Protein AF-A0A3B8MAA9-F1 (afdb_monomer)

Sequence (67 aa):
TSDRKTHTHCVVNMRVSAFTFLYRVAHQDADPAEAKALMEEIWTPNGVWEEFVDEILRDHDVDYFSI

Solvent-accessible surface area (backbone atoms only — not comparable to full-atom values): 4117 Å² total; per-residue (Å²): 140,83,89,68,93,77,87,84,78,59,96,80,41,57,72,36,32,52,52,52,29,51,46,33,43,75,74,61,76,41,60,60,50,64,36,47,52,63,23,47,76,75,43,77,68,55,67,76,51,37,56,51,51,36,56,55,32,49,80,66,80,36,59,63,89,81,90

Foldseek 3Di:
DPPDDDDDDDDQCLVVLLVQLLCCVQPVVDDNVVSQVSSVVRNDDDDPSLVVSQVSVVVVVDHPVVD

Radius of gyration: 11.95 Å; Cα contacts (8 Å, |Δi|>4): 52; chains: 1; bounding box: 29×21×36 Å

pLDDT: mean 95.45, std 7.12, range [50.12, 98.25]

Secondary structure (DSSP, 8-state):
----------SSSHHHHHHHHHHHHHHH---HHHHHHHHHTT----THHHHHHHHHHHTTT--GGG-

Mean predicted aligned error: 3.02 Å

Structure (mmCIF, N/CA/C/O backbone):
data_AF-A0A3B8MAA9-F1
#
_entry.id   AF-A0A3B8MAA9-F1
#
loop_
_atom_site.group_PDB
_atom_site.id
_atom_site.type_symbol
_atom_site.label_atom_id
_atom_site.label_alt_id
_atom_site.label_comp_id
_atom_site.label_asym_id
_atom_site.label_entity_id
_atom_site.label_seq_id
_atom_site.pdbx_PDB_ins_code
_atom_site.Cartn_x
_atom_site.Cartn_y
_atom_site.Cartn_z
_atom_site.occupancy
_atom_site.B_iso_or_equiv
_atom_site.auth_seq_id
_atom_site.auth_comp_id
_atom_site.auth_asym_id
_atom_site.auth_atom_id
_atom_site.pdbx_PDB_model_num
ATOM 1 N N . THR A 1 1 ? 1.320 -13.109 22.412 1.00 50.12 1 THR A N 1
ATOM 2 C CA . THR A 1 1 ? 2.772 -12.897 22.205 1.00 50.12 1 THR A CA 1
ATOM 3 C C . THR A 1 1 ? 2.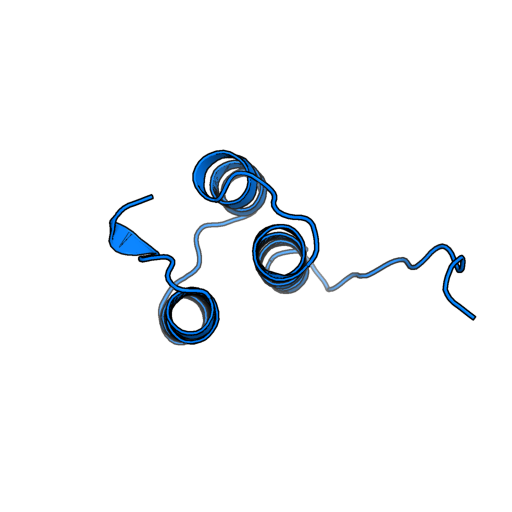953 -11.878 21.090 1.00 50.12 1 THR A C 1
ATOM 5 O O . THR A 1 1 ? 3.280 -12.261 19.976 1.00 50.12 1 THR A O 1
ATOM 8 N N . SER A 1 2 ? 2.684 -10.593 21.357 1.00 66.81 2 SER A N 1
ATOM 9 C CA . SER A 1 2 ? 2.560 -9.574 20.292 1.00 66.81 2 SER A CA 1
ATOM 10 C C . SER A 1 2 ? 3.740 -8.603 20.158 1.00 66.81 2 SER A C 1
ATOM 12 O O . SER A 1 2 ? 3.834 -7.944 19.136 1.00 66.81 2 SER A O 1
ATOM 14 N N . ASP A 1 3 ? 4.694 -8.566 21.097 1.00 82.00 3 ASP A N 1
ATOM 15 C CA . ASP A 1 3 ? 5.800 -7.582 21.080 1.00 82.00 3 ASP A CA 1
ATOM 16 C C . ASP A 1 3 ? 7.150 -8.150 20.615 1.00 82.00 3 ASP A C 1
ATOM 18 O O . ASP A 1 3 ? 8.195 -7.946 21.238 1.00 82.00 3 ASP A O 1
ATOM 22 N N . ARG A 1 4 ? 7.171 -8.896 19.504 1.00 89.06 4 ARG A N 1
ATOM 23 C CA . ARG A 1 4 ? 8.444 -9.305 18.884 1.00 89.06 4 ARG A CA 1
ATOM 24 C C . ARG A 1 4 ? 8.801 -8.377 17.733 1.00 89.06 4 ARG A C 1
ATOM 26 O O . ARG A 1 4 ? 8.080 -8.306 16.740 1.00 89.06 4 ARG A O 1
ATOM 33 N N . LYS A 1 5 ? 9.968 -7.728 17.838 1.00 91.56 5 LYS A N 1
ATOM 34 C CA . LYS A 1 5 ? 10.576 -7.005 16.715 1.00 91.56 5 LYS A CA 1
ATOM 35 C C . LYS A 1 5 ? 10.752 -7.969 15.543 1.00 91.56 5 LYS A C 1
ATOM 37 O O . LYS A 1 5 ? 11.413 -8.996 15.685 1.00 91.56 5 LYS A O 1
ATOM 42 N N . THR A 1 6 ? 10.153 -7.624 14.409 1.00 91.50 6 THR A N 1
ATOM 43 C CA . THR A 1 6 ? 10.147 -8.448 13.198 1.00 91.50 6 THR A CA 1
ATOM 44 C C . THR A 1 6 ? 10.818 -7.677 12.072 1.00 91.50 6 THR A C 1
ATOM 46 O O . THR A 1 6 ? 10.532 -6.499 11.872 1.00 91.50 6 THR A O 1
ATOM 49 N N . HIS A 1 7 ? 11.733 -8.334 11.359 1.00 93.88 7 HIS A N 1
ATOM 50 C CA . HIS A 1 7 ? 12.367 -7.789 10.166 1.00 93.88 7 HIS A CA 1
ATOM 51 C C . HIS A 1 7 ? 11.838 -8.529 8.939 1.00 93.88 7 HIS A C 1
ATOM 53 O O . HIS A 1 7 ? 12.114 -9.714 8.758 1.00 93.88 7 HIS A O 1
ATOM 59 N N . THR A 1 8 ? 11.074 -7.826 8.110 1.00 93.31 8 THR A N 1
ATOM 60 C CA . THR A 1 8 ? 10.571 -8.336 6.832 1.00 93.31 8 THR A CA 1
ATOM 61 C C . THR A 1 8 ? 11.506 -7.854 5.728 1.00 93.31 8 THR A C 1
ATOM 63 O O . THR A 1 8 ? 11.793 -6.662 5.656 1.00 93.31 8 THR A O 1
ATOM 66 N N . HIS A 1 9 ? 12.000 -8.755 4.875 1.00 96.19 9 HIS A N 1
ATOM 67 C CA . HIS A 1 9 ? 12.910 -8.403 3.779 1.00 96.19 9 HIS A CA 1
ATOM 68 C C . HIS A 1 9 ? 12.622 -9.225 2.510 1.00 96.19 9 HIS A C 1
ATOM 70 O O . HIS A 1 9 ? 12.001 -10.287 2.553 1.00 96.19 9 HIS A O 1
ATOM 76 N N . CYS A 1 10 ? 13.082 -8.729 1.362 1.00 96.19 10 CYS A N 1
ATOM 77 C CA . CYS A 1 10 ? 13.258 -9.539 0.156 1.00 96.19 10 CYS A CA 1
ATOM 78 C C . CYS A 1 10 ? 14.612 -9.191 -0.484 1.00 96.19 10 CYS A C 1
ATOM 80 O O . CYS A 1 10 ? 15.518 -8.776 0.231 1.00 96.19 10 CYS A O 1
ATOM 82 N N . VAL A 1 11 ? 14.787 -9.397 -1.793 1.00 97.12 11 VAL A N 1
ATOM 83 C CA . VAL A 1 11 ? 16.077 -9.123 -2.461 1.00 97.12 11 VAL A CA 1
ATOM 84 C C . VAL A 1 11 ? 16.301 -7.619 -2.658 1.00 97.12 11 VAL A C 1
ATOM 86 O O . VAL A 1 11 ? 17.388 -7.125 -2.396 1.00 97.12 11 VAL A O 1
ATOM 89 N N . VAL 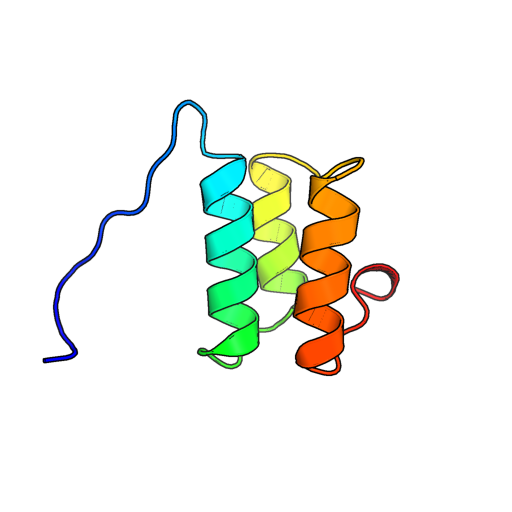A 1 12 ? 15.265 -6.892 -3.091 1.00 96.38 12 VAL A N 1
ATOM 90 C CA . VAL A 1 12 ? 15.330 -5.453 -3.430 1.00 96.38 12 VAL A CA 1
ATOM 91 C C . VAL A 1 12 ? 14.164 -4.655 -2.829 1.00 96.38 12 VAL A C 1
ATOM 93 O O . VAL A 1 12 ? 13.747 -3.638 -3.358 1.00 96.38 12 VAL A O 1
ATOM 96 N N . ASN A 1 13 ? 13.581 -5.153 -1.740 1.00 97.44 13 ASN A N 1
ATOM 97 C CA . ASN A 1 13 ? 12.464 -4.553 -0.993 1.00 97.44 13 ASN A CA 1
ATOM 98 C C . ASN A 1 13 ? 11.149 -4.261 -1.731 1.00 97.44 13 ASN A C 1
ATOM 100 O O . ASN A 1 13 ? 10.187 -3.931 -1.053 1.00 97.44 13 ASN A O 1
ATOM 104 N N . MET A 1 14 ? 11.030 -4.527 -3.033 1.00 97.88 14 MET A N 1
ATOM 105 C CA . MET A 1 14 ? 9.774 -4.351 -3.780 1.00 97.88 14 MET A CA 1
ATOM 106 C C . MET A 1 14 ? 8.578 -5.088 -3.137 1.00 97.88 14 MET A C 1
ATOM 108 O O . MET A 1 14 ? 7.543 -4.514 -2.818 1.00 97.88 14 MET A O 1
ATOM 112 N N . ARG A 1 15 ? 8.740 -6.379 -2.834 1.00 97.94 15 ARG A N 1
ATOM 113 C CA . ARG A 1 15 ? 7.666 -7.180 -2.210 1.00 97.94 15 ARG A CA 1
ATOM 114 C C . ARG A 1 15 ? 7.361 -6.747 -0.780 1.00 97.94 15 ARG A C 1
ATOM 116 O O . ARG A 1 15 ? 6.237 -6.854 -0.312 1.00 97.94 15 ARG A O 1
ATOM 123 N N . VAL A 1 16 ? 8.384 -6.282 -0.073 1.00 97.62 16 VAL A N 1
ATOM 124 C CA . VAL A 1 16 ? 8.247 -5.894 1.330 1.00 97.62 16 VAL A CA 1
ATOM 125 C C . VAL A 1 16 ? 7.585 -4.546 1.469 1.00 97.62 16 VAL A C 1
ATOM 127 O O . VAL A 1 16 ? 6.791 -4.378 2.388 1.00 97.62 16 VAL A O 1
ATOM 130 N N . SER A 1 17 ? 7.878 -3.605 0.576 1.00 98.06 17 SER A N 1
ATOM 131 C CA . SER A 1 17 ? 7.204 -2.317 0.575 1.00 98.06 17 SER A CA 1
ATOM 132 C C . SER A 1 17 ? 5.708 -2.489 0.310 1.00 98.06 17 SER A C 1
ATOM 134 O O . SER A 1 17 ? 4.920 -1.925 1.060 1.00 98.06 17 SER A O 1
ATOM 136 N N . ALA A 1 18 ? 5.321 -3.383 -0.610 1.00 98.25 18 ALA A N 1
ATOM 137 C CA . ALA A 1 18 ? 3.921 -3.758 -0.827 1.00 98.25 18 ALA A CA 1
ATOM 138 C C . ALA A 1 18 ? 3.269 -4.353 0.435 1.00 98.25 18 ALA A C 1
ATOM 140 O O . ALA A 1 18 ? 2.247 -3.857 0.896 1.00 98.25 18 ALA A O 1
ATOM 141 N N . PHE A 1 19 ? 3.883 -5.358 1.071 1.00 98.00 19 PHE A N 1
ATOM 142 C CA . PHE A 1 19 ? 3.319 -5.924 2.306 1.00 98.00 19 PHE A CA 1
ATOM 143 C C . PHE A 1 19 ? 3.288 -4.934 3.477 1.00 98.00 19 PHE A C 1
ATOM 145 O O . PHE A 1 19 ? 2.378 -4.986 4.298 1.00 98.00 19 PHE A O 1
ATOM 152 N N . THR A 1 20 ? 4.266 -4.031 3.568 1.00 97.56 20 THR A N 1
ATOM 153 C CA . THR A 1 20 ? 4.310 -3.003 4.618 1.00 97.56 20 THR A CA 1
ATOM 154 C C . THR A 1 20 ? 3.210 -1.971 4.410 1.00 97.56 20 THR A C 1
ATOM 156 O O . THR A 1 20 ? 2.564 -1.586 5.381 1.00 97.56 20 THR A O 1
ATOM 159 N N . PHE A 1 21 ? 2.975 -1.560 3.162 1.00 98.25 21 PHE A N 1
ATOM 160 C CA . PHE A 1 21 ? 1.860 -0.698 2.788 1.00 98.25 21 PHE A CA 1
ATOM 161 C 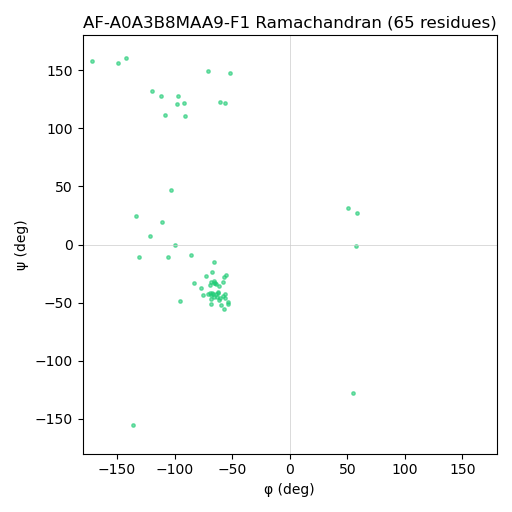C . PHE A 1 21 ? 0.523 -1.328 3.192 1.00 98.25 21 PHE A C 1
ATOM 163 O O . PHE A 1 21 ? -0.202 -0.747 3.999 1.00 98.25 21 PHE A O 1
ATOM 170 N N . LEU A 1 22 ? 0.258 -2.557 2.736 1.00 98.25 22 LEU A N 1
ATOM 171 C CA . LEU A 1 22 ? -0.977 -3.278 3.052 1.00 98.25 22 LEU A CA 1
ATOM 172 C C . LEU A 1 22 ? -1.174 -3.453 4.563 1.00 98.25 22 LEU A C 1
ATOM 174 O O . LEU A 1 22 ? -2.254 -3.194 5.080 1.00 98.25 22 LEU A O 1
ATOM 178 N N . TYR A 1 23 ? -0.127 -3.835 5.299 1.00 97.44 23 TYR A N 1
ATOM 179 C CA . TYR A 1 23 ? -0.210 -4.012 6.750 1.00 97.44 23 TYR A CA 1
ATOM 180 C C . TYR A 1 23 ? -0.547 -2.710 7.488 1.00 97.44 23 TYR A C 1
ATOM 182 O O . TYR A 1 23 ? -1.356 -2.719 8.415 1.00 97.44 23 TYR A O 1
ATOM 190 N N . ARG A 1 24 ? 0.061 -1.592 7.080 1.00 97.25 24 ARG A N 1
ATOM 191 C CA . ARG A 1 24 ? -0.177 -0.278 7.689 1.00 97.25 24 ARG A CA 1
ATOM 192 C C . ARG A 1 24 ? -1.621 0.177 7.515 1.00 97.25 24 ARG A C 1
ATOM 194 O O . ARG A 1 24 ? -2.225 0.613 8.490 1.00 97.25 24 ARG A O 1
ATOM 201 N N . VAL A 1 25 ? -2.172 0.021 6.315 1.00 97.81 25 VAL A N 1
ATOM 202 C CA . VAL A 1 25 ? -3.571 0.374 6.038 1.00 97.81 25 VAL A CA 1
ATOM 203 C C . VAL A 1 25 ? -4.521 -0.572 6.773 1.00 97.81 25 VAL A C 1
ATOM 205 O O . VAL A 1 25 ? -5.371 -0.126 7.532 1.00 97.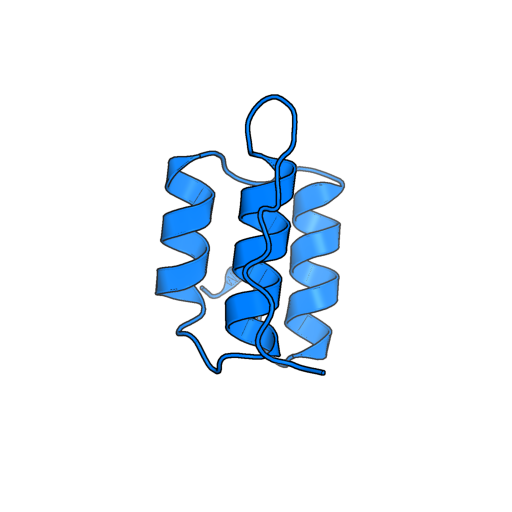81 25 VAL A O 1
ATOM 208 N N . ALA A 1 26 ? -4.329 -1.883 6.626 1.00 96.31 26 ALA A N 1
ATOM 209 C CA . ALA A 1 26 ? -5.269 -2.887 7.121 1.00 96.31 26 ALA A CA 1
ATOM 210 C C . ALA A 1 26 ? -5.283 -3.069 8.651 1.00 96.31 26 ALA A C 1
ATOM 212 O O . ALA A 1 26 ? -6.276 -3.541 9.198 1.00 96.31 26 ALA A O 1
ATOM 213 N N . HIS A 1 27 ? -4.171 -2.784 9.340 1.00 95.12 27 HIS A N 1
ATOM 214 C CA . HIS A 1 27 ? -4.006 -3.137 10.760 1.00 95.12 27 HIS A CA 1
ATOM 215 C C . HIS A 1 27 ? -3.520 -1.992 11.651 1.00 95.12 27 HIS A C 1
ATOM 217 O O . HIS A 1 27 ? -3.480 -2.162 12.870 1.00 95.12 27 HIS A O 1
ATOM 223 N N . GLN A 1 28 ? -3.079 -0.868 11.080 1.00 95.44 28 GLN A N 1
ATOM 224 C CA . GLN A 1 28 ? -2.539 0.256 11.853 1.00 95.44 28 GLN A CA 1
ATOM 225 C C . GLN A 1 28 ? -3.299 1.564 11.624 1.00 95.44 28 GLN A C 1
ATOM 227 O O . GLN A 1 28 ? -2.834 2.595 12.106 1.00 95.44 28 GLN A O 1
ATOM 232 N N . ASP A 1 29 ? -4.424 1.519 10.899 1.00 95.38 29 ASP A N 1
ATOM 233 C CA . ASP A 1 29 ? -5.246 2.684 10.548 1.00 95.38 29 ASP A CA 1
ATOM 234 C C . ASP A 1 29 ? -4.417 3.827 9.926 1.00 95.38 29 ASP A C 1
ATOM 236 O O . ASP A 1 29 ? -4.692 5.010 10.132 1.00 95.38 29 ASP A O 1
ATOM 240 N N . ALA A 1 30 ? -3.345 3.476 9.207 1.00 97.56 30 ALA A N 1
ATOM 241 C CA . ALA A 1 30 ? -2.489 4.458 8.558 1.00 97.56 30 ALA A CA 1
ATOM 242 C C . ALA A 1 30 ? -3.206 5.098 7.366 1.00 97.56 30 ALA A C 1
ATOM 244 O O . ALA A 1 30 ? -3.985 4.437 6.677 1.00 97.56 30 ALA A O 1
ATOM 245 N N . ASP A 1 31 ? -2.873 6.359 7.077 1.00 97.88 31 ASP A N 1
ATOM 246 C CA . ASP A 1 31 ? -3.362 7.042 5.883 1.00 97.88 31 ASP A CA 1
ATOM 247 C C . ASP A 1 31 ? -2.904 6.294 4.611 1.00 97.88 31 ASP A C 1
ATOM 249 O O . ASP A 1 31 ? -1.696 6.083 4.422 1.00 97.88 31 ASP A O 1
ATOM 253 N N . PRO A 1 32 ? -3.835 5.861 3.738 1.00 98.00 32 PRO A N 1
ATOM 254 C CA . PRO A 1 32 ? -3.477 5.086 2.557 1.00 98.00 32 PRO A CA 1
ATOM 255 C C . PRO A 1 32 ? -2.560 5.828 1.584 1.00 98.00 32 PRO A C 1
ATOM 257 O O . PRO A 1 32 ? -1.676 5.197 1.004 1.00 98.00 32 PRO A O 1
ATOM 260 N N . ALA A 1 33 ? -2.721 7.145 1.424 1.00 98.00 33 ALA A N 1
ATOM 261 C CA . ALA A 1 33 ? -1.902 7.930 0.505 1.00 98.00 33 ALA A CA 1
ATOM 262 C C . ALA A 1 33 ? -0.464 8.071 1.030 1.00 98.00 33 ALA A C 1
ATOM 264 O O . ALA A 1 33 ? 0.491 7.858 0.281 1.00 98.00 33 ALA A O 1
ATOM 265 N N . GLU A 1 34 ? -0.285 8.334 2.330 1.00 98.06 34 GLU A N 1
ATOM 266 C CA . GLU A 1 34 ? 1.041 8.349 2.965 1.00 98.06 34 GLU A CA 1
ATOM 267 C C . GLU A 1 34 ? 1.727 6.979 2.856 1.00 98.06 34 GLU A C 1
ATOM 269 O O . GLU A 1 34 ? 2.903 6.873 2.491 1.00 98.06 34 GLU A O 1
ATOM 274 N N . ALA A 1 35 ? 0.995 5.901 3.142 1.00 98.00 35 ALA A N 1
ATOM 275 C CA . ALA A 1 35 ? 1.554 4.557 3.115 1.00 98.00 35 ALA A CA 1
ATOM 276 C C . ALA A 1 35 ? 1.895 4.091 1.682 1.00 98.00 35 ALA A C 1
ATOM 278 O O . ALA A 1 35 ? 2.915 3.418 1.492 1.00 98.00 35 ALA A O 1
ATOM 279 N N . LYS A 1 36 ? 1.104 4.497 0.678 1.00 98.19 36 LYS A N 1
ATOM 280 C CA . LYS A 1 36 ? 1.380 4.277 -0.750 1.00 98.19 36 LYS A CA 1
ATOM 281 C C . LYS A 1 36 ? 2.613 5.047 -1.211 1.00 98.19 36 LYS A C 1
ATOM 283 O O . LYS A 1 36 ? 3.487 4.446 -1.833 1.00 98.19 36 LYS A O 1
ATOM 288 N N . ALA A 1 37 ? 2.748 6.318 -0.829 1.00 98.19 37 ALA A N 1
ATOM 289 C CA . ALA A 1 37 ? 3.911 7.134 -1.178 1.00 98.19 37 ALA A CA 1
ATOM 290 C C . ALA A 1 37 ? 5.232 6.490 -0.713 1.00 98.19 37 ALA A C 1
ATOM 292 O O . ALA A 1 37 ? 6.189 6.403 -1.480 1.00 98.19 37 ALA A O 1
ATOM 293 N N . LEU A 1 38 ? 5.268 5.940 0.506 1.00 97.94 38 LEU A N 1
ATOM 294 C CA . LEU A 1 38 ? 6.450 5.242 1.033 1.00 97.94 38 LEU A CA 1
ATOM 295 C C . LEU A 1 38 ? 6.782 3.947 0.279 1.00 97.94 38 LEU A C 1
ATOM 297 O O . LEU A 1 38 ? 7.947 3.555 0.189 1.00 97.94 38 LEU A O 1
ATOM 301 N N . MET A 1 39 ? 5.776 3.246 -0.246 1.00 98.00 39 MET A N 1
ATOM 302 C CA . MET A 1 39 ? 6.011 2.100 -1.122 1.00 98.00 39 MET A CA 1
ATOM 303 C C . MET A 1 39 ? 6.603 2.547 -2.464 1.00 98.00 39 MET A C 1
ATOM 305 O O . MET A 1 39 ? 7.556 1.922 -2.942 1.00 98.00 39 MET A O 1
ATOM 309 N N . GLU A 1 40 ? 6.065 3.629 -3.029 1.00 97.94 40 GLU A N 1
ATOM 310 C CA . GLU A 1 40 ? 6.458 4.203 -4.320 1.00 97.94 40 GLU A CA 1
ATOM 311 C C . GLU A 1 40 ? 7.875 4.798 -4.314 1.00 97.94 40 GLU A C 1
ATOM 313 O O . GLU A 1 40 ? 8.531 4.789 -5.354 1.00 97.94 40 GLU A O 1
ATOM 318 N N . GLU A 1 41 ? 8.413 5.192 -3.151 1.00 98.12 41 GLU A N 1
ATOM 319 C CA . GLU A 1 41 ? 9.843 5.520 -2.990 1.00 98.12 41 GLU A CA 1
ATOM 320 C C . GLU A 1 41 ? 10.773 4.356 -3.381 1.00 98.12 41 GLU A C 1
ATOM 322 O O . GLU A 1 41 ? 11.918 4.575 -3.781 1.00 98.12 41 GLU A O 1
ATOM 327 N N . ILE A 1 42 ? 10.297 3.111 -3.261 1.00 97.56 42 ILE A N 1
ATOM 328 C CA . ILE A 1 42 ? 11.046 1.904 -3.630 1.00 97.56 42 ILE A CA 1
ATOM 329 C C . ILE A 1 42 ? 10.684 1.467 -5.050 1.00 97.56 42 ILE A C 1
ATOM 331 O O . ILE A 1 42 ? 11.578 1.159 -5.840 1.00 97.56 42 ILE A O 1
ATOM 335 N N . TRP A 1 43 ? 9.387 1.386 -5.359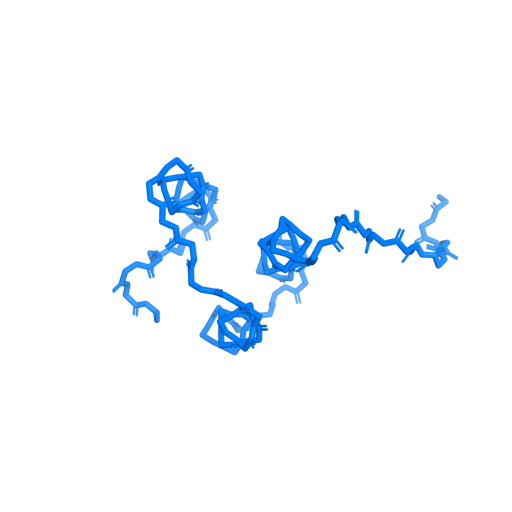 1.00 97.00 43 TRP A N 1
ATOM 336 C CA . TRP A 1 43 ? 8.868 1.055 -6.689 1.00 97.00 43 TRP A CA 1
ATOM 337 C C . TRP A 1 43 ? 7.349 1.245 -6.768 1.00 97.00 43 TRP A C 1
ATOM 339 O O . TRP A 1 43 ? 6.643 1.128 -5.768 1.00 97.00 43 TRP A O 1
ATOM 349 N N . THR A 1 44 ? 6.838 1.416 -7.986 1.00 96.81 44 THR A N 1
ATOM 350 C CA . THR A 1 44 ? 5.402 1.341 -8.275 1.00 96.81 44 THR A CA 1
ATOM 351 C C . THR A 1 44 ? 5.025 -0.093 -8.673 1.00 96.81 44 THR A C 1
ATOM 353 O O . THR A 1 44 ? 5.602 -0.613 -9.642 1.00 96.81 44 THR A O 1
ATOM 356 N N . PRO A 1 45 ? 4.088 -0.749 -7.956 1.00 97.31 45 PRO A N 1
ATOM 357 C CA . PRO A 1 45 ? 3.532 -2.038 -8.359 1.00 97.31 45 PRO A CA 1
ATOM 358 C C . PRO A 1 45 ? 3.020 -2.020 -9.801 1.00 97.31 45 PRO A C 1
ATOM 360 O O . PRO A 1 45 ? 2.562 -0.999 -10.298 1.00 97.31 45 PRO A O 1
ATOM 363 N N . ASN A 1 46 ? 3.122 -3.153 -10.489 1.00 96.56 46 ASN A N 1
ATOM 364 C CA . ASN A 1 46 ? 2.582 -3.319 -11.837 1.00 96.56 46 ASN A CA 1
ATOM 365 C C . ASN A 1 46 ? 2.161 -4.771 -12.080 1.00 96.56 46 ASN A C 1
ATOM 367 O O . ASN A 1 46 ? 2.665 -5.696 -11.428 1.00 96.56 46 ASN A O 1
ATOM 371 N N . GLY A 1 47 ? 1.233 -4.960 -13.023 1.00 97.12 47 GLY A N 1
ATOM 372 C CA . GLY A 1 47 ? 0.692 -6.271 -13.382 1.00 97.12 47 GLY A CA 1
ATOM 373 C C . GLY A 1 47 ? 0.132 -6.989 -12.158 1.00 97.12 47 GLY A C 1
ATOM 374 O O . GLY A 1 47 ? -0.593 -6.399 -11.364 1.00 97.12 47 GLY A O 1
ATOM 375 N N . VAL A 1 48 ? 0.562 -8.233 -11.942 1.00 97.81 48 VAL A N 1
ATOM 376 C CA . VAL A 1 48 ? 0.076 -9.075 -10.833 1.00 97.81 48 VAL A CA 1
ATOM 377 C C . VAL A 1 48 ? 0.227 -8.444 -9.444 1.00 97.81 48 VAL A C 1
ATOM 379 O O . VAL A 1 48 ? -0.510 -8.798 -8.534 1.00 97.81 48 VAL A O 1
ATOM 382 N N . TRP A 1 49 ? 1.186 -7.532 -9.249 1.00 98.00 49 TRP A N 1
ATOM 383 C CA . TRP A 1 49 ? 1.372 -6.869 -7.956 1.00 98.00 49 TRP A CA 1
ATOM 384 C C . TRP A 1 49 ? 0.438 -5.686 -7.749 1.00 98.00 49 TRP A C 1
ATOM 386 O O . TRP A 1 49 ? 0.052 -5.434 -6.615 1.00 98.00 49 TRP A O 1
ATOM 396 N N . GLU A 1 50 ? 0.093 -4.970 -8.816 1.00 97.94 50 GLU A N 1
ATOM 397 C CA . GLU A 1 50 ? -0.918 -3.914 -8.759 1.00 97.94 50 GLU A CA 1
ATOM 398 C C . GLU A 1 50 ? -2.296 -4.531 -8.510 1.00 97.94 50 GLU A C 1
ATOM 400 O O . GLU A 1 50 ? -2.975 -4.132 -7.571 1.00 97.94 50 GLU A O 1
ATOM 405 N N . GLU A 1 51 ? -2.636 -5.587 -9.259 1.00 98.00 51 GLU A N 1
ATOM 406 C CA . GLU A 1 51 ? -3.871 -6.361 -9.077 1.00 98.00 51 GLU A CA 1
ATOM 407 C C . GLU A 1 51 ? -3.990 -6.910 -7.649 1.00 98.00 51 GLU A C 1
ATOM 409 O O . GLU A 1 51 ? -5.028 -6.766 -7.012 1.00 98.00 51 GLU A O 1
ATOM 414 N N . PHE A 1 52 ? -2.907 -7.484 -7.115 1.00 98.19 52 PHE A N 1
ATOM 415 C CA . PHE A 1 52 ? -2.881 -7.998 -5.746 1.00 98.19 52 PHE A CA 1
ATOM 416 C C . PHE A 1 52 ? -3.066 -6.897 -4.693 1.00 98.19 52 PHE A C 1
ATOM 418 O O . PHE A 1 52 ? -3.766 -7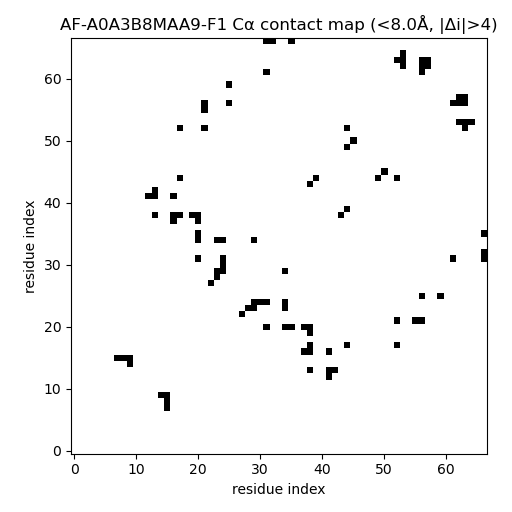.100 -3.704 1.00 98.19 52 PHE A O 1
ATOM 425 N N . VAL A 1 53 ? -2.419 -5.742 -4.866 1.00 98.12 53 VAL A N 1
ATOM 426 C CA . VAL A 1 53 ? -2.545 -4.629 -3.916 1.00 98.12 53 VAL A CA 1
ATOM 427 C C . VAL A 1 53 ? -3.961 -4.055 -3.941 1.00 98.12 53 VAL A C 1
ATOM 429 O O . VAL A 1 53 ? -4.519 -3.823 -2.871 1.00 98.12 53 VAL A O 1
ATOM 432 N N . ASP A 1 54 ? -4.549 -3.879 -5.127 1.00 98.12 54 ASP A N 1
ATOM 433 C CA . ASP A 1 54 ? -5.937 -3.430 -5.277 1.00 98.12 54 ASP A CA 1
ATOM 434 C C . ASP A 1 54 ? -6.922 -4.416 -4.636 1.00 98.12 54 ASP A C 1
ATOM 436 O O . ASP A 1 54 ? -7.749 -4.004 -3.827 1.00 98.12 54 ASP A O 1
ATOM 440 N N . GLU A 1 55 ? -6.792 -5.721 -4.910 1.00 98.19 55 GLU A N 1
ATOM 441 C CA . GLU A 1 55 ? -7.660 -6.758 -4.331 1.00 98.19 55 GLU A CA 1
ATOM 442 C C . GLU A 1 55 ? -7.696 -6.673 -2.800 1.00 98.19 55 GLU A C 1
ATOM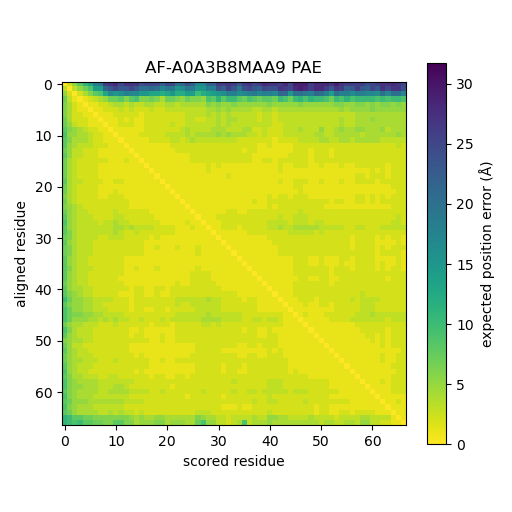 444 O O . GLU A 1 55 ? -8.772 -6.602 -2.209 1.00 98.19 55 GLU A O 1
ATOM 449 N N . ILE A 1 56 ? -6.526 -6.598 -2.159 1.00 97.75 56 ILE A N 1
ATOM 450 C CA . ILE A 1 56 ? -6.452 -6.518 -0.698 1.00 97.75 56 ILE A CA 1
ATOM 451 C C . ILE A 1 56 ? -7.017 -5.191 -0.182 1.00 97.75 56 ILE A C 1
ATOM 453 O O . ILE A 1 56 ? -7.730 -5.188 0.814 1.00 97.75 56 ILE A O 1
ATOM 457 N N . LEU A 1 57 ? -6.730 -4.054 -0.819 1.00 97.88 57 LEU A N 1
ATOM 458 C CA . LEU A 1 57 ? -7.239 -2.760 -0.346 1.00 97.88 57 LEU A CA 1
ATOM 459 C C . LEU A 1 57 ? -8.761 -2.649 -0.454 1.00 97.88 57 LEU A C 1
ATOM 461 O O . LEU A 1 57 ? -9.389 -2.062 0.429 1.00 97.88 57 LEU A O 1
ATOM 465 N N . ARG A 1 58 ? -9.366 -3.273 -1.468 1.00 97.50 58 ARG A N 1
ATOM 466 C CA . ARG A 1 58 ? -10.825 -3.333 -1.614 1.00 97.50 58 ARG A CA 1
ATOM 467 C C . ARG A 1 58 ? -11.498 -4.103 -0.482 1.00 97.50 58 ARG A C 1
ATOM 469 O O . ARG A 1 58 ? -12.574 -3.694 -0.058 1.00 97.50 58 ARG A O 1
ATOM 476 N N . ASP A 1 59 ? -10.858 -5.146 0.049 1.00 97.19 59 ASP A N 1
ATOM 477 C CA . ASP A 1 59 ? -11.330 -5.856 1.251 1.00 97.19 59 ASP A CA 1
ATOM 478 C C . ASP A 1 59 ? -11.295 -4.973 2.515 1.00 97.19 59 ASP A C 1
ATOM 480 O O . ASP A 1 59 ? -11.924 -5.295 3.524 1.00 97.19 59 ASP A O 1
ATOM 484 N N . HIS A 1 60 ? -10.581 -3.846 2.451 1.00 95.94 60 HIS A N 1
ATOM 485 C CA . HIS A 1 60 ? -10.465 -2.835 3.500 1.00 95.94 60 HIS A CA 1
ATOM 486 C C . HIS A 1 60 ? -11.156 -1.506 3.139 1.00 95.94 60 HIS A C 1
ATOM 488 O O . HIS A 1 60 ? -10.846 -0.481 3.744 1.00 95.94 60 HIS A O 1
ATOM 494 N N . ASP A 1 61 ? -12.084 -1.510 2.172 1.00 96.44 61 ASP A N 1
ATOM 495 C CA . ASP A 1 61 ? -12.845 -0.332 1.720 1.00 96.44 61 ASP A CA 1
ATOM 496 C C . ASP A 1 61 ? -11.968 0.838 1.210 1.00 96.44 61 ASP A C 1
ATOM 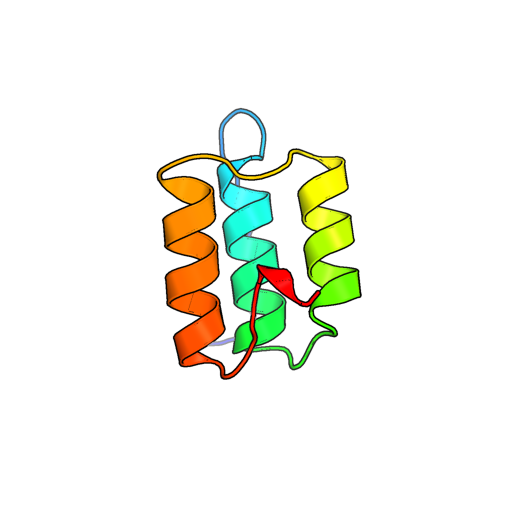498 O O . ASP A 1 61 ? -12.370 2.004 1.246 1.00 96.44 61 ASP A O 1
ATOM 502 N N . VAL A 1 62 ? -10.768 0.536 0.699 1.00 97.06 62 VAL A N 1
ATOM 503 C CA . VAL A 1 62 ? -9.847 1.505 0.088 1.00 97.06 62 VAL A CA 1
ATOM 504 C C . VAL A 1 62 ? -9.735 1.231 -1.412 1.00 97.06 62 VAL A C 1
ATOM 506 O O . VAL A 1 62 ? -9.434 0.118 -1.833 1.00 97.06 62 VAL A O 1
ATOM 509 N N . ASP A 1 63 ? -9.948 2.260 -2.232 1.00 95.94 63 ASP A N 1
ATOM 510 C CA . ASP A 1 63 ? -9.734 2.188 -3.682 1.00 95.94 63 ASP A CA 1
ATOM 511 C C . ASP A 1 63 ? -8.300 2.611 -4.024 1.00 95.94 63 ASP A C 1
ATOM 513 O O . ASP A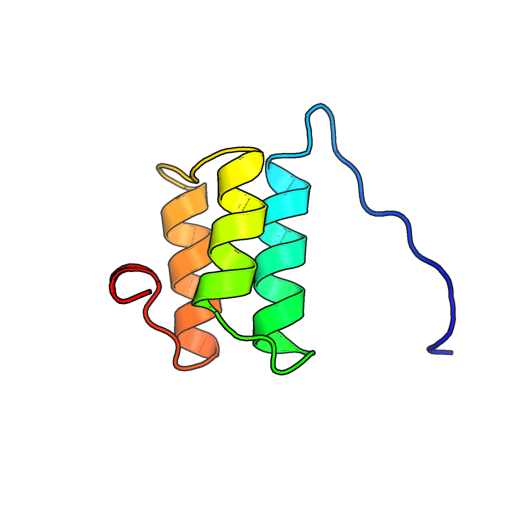 1 63 ? -7.949 3.787 -3.894 1.00 95.94 63 ASP A O 1
ATOM 517 N N . TYR A 1 64 ? -7.477 1.654 -4.471 1.00 96.56 64 TYR A N 1
ATOM 518 C CA . TYR A 1 64 ? -6.061 1.869 -4.792 1.00 96.56 64 TYR A CA 1
ATOM 519 C C . TYR A 1 64 ? -5.841 2.949 -5.858 1.00 96.56 64 TYR A C 1
ATOM 521 O O . TYR A 1 64 ? -4.845 3.672 -5.818 1.00 96.56 64 TYR A O 1
ATOM 529 N N . PHE A 1 65 ? -6.773 3.082 -6.802 1.00 95.50 65 PHE A N 1
ATOM 530 C CA . PHE A 1 65 ? -6.660 4.034 -7.907 1.00 95.50 65 PHE A CA 1
ATOM 531 C C . PHE A 1 65 ? -7.166 5.434 -7.548 1.00 95.50 65 PHE A C 1
ATOM 533 O O . PHE A 1 65 ? -6.968 6.373 -8.321 1.00 95.50 65 PHE A O 1
ATOM 540 N N . SER A 1 66 ? -7.799 5.578 -6.383 1.00 93.81 66 SER A N 1
ATOM 541 C CA . SER A 1 66 ? -8.297 6.854 -5.862 1.00 93.81 66 SER A CA 1
ATOM 542 C C . SER A 1 66 ? -7.372 7.492 -4.819 1.00 93.81 66 SER A C 1
ATOM 544 O O . SER A 1 66 ? -7.695 8.575 -4.325 1.00 93.81 66 SER A O 1
ATOM 546 N N . ILE A 1 67 ? -6.242 6.849 -4.491 1.00 93.12 67 ILE A N 1
ATOM 547 C CA . ILE A 1 67 ? -5.254 7.320 -3.503 1.00 93.12 67 ILE A CA 1
ATOM 548 C C . ILE A 1 67 ? -3.929 7.786 -4.123 1.00 93.12 67 ILE A C 1
ATOM 550 O O . ILE A 1 67 ? -3.376 7.135 -5.046 1.00 93.12 67 ILE A O 1
#

Nearest PDB structures (foldseek):
  6hu9-assembly1_j  TM=4.767E-01  e=5.633E+00  Saccharomyces cerevisiae S288C
  6ymx-assembly1_j  TM=4.253E-01  e=8.186E+00  Saccharomyces cerevisiae S288C